Protein AF-A0A8J9S0M6-F1 (afdb_monomer)

Organism: Phaeodactylum tricornutum (NCBI:txid2850)

Foldseek 3Di:
DDLCVLQVDFDPDPVCVPPRPRDDDDDPDDDDDPDDDDDPVVVVVVVVCVVVGDPVSSVD

Mean predicted aligned error: 5.86 Å

Sequence (60 aa):
MRLLTHNALRNNAAAAKGKGFPLRITATEVEVKDSCPFDERRLVFVEGLLSTLDWSALIE

pLDDT: mean 85.53, std 5.44, range [62.84, 91.44]

Radius of gyration: 14.28 Å; Cα contacts (8 Å, |Δi|>4): 30; chains: 1; bounding box: 27×28×37 Å

Secondary structure (DSSP, 8-state):
--GGGGGT-----GGGTTT--SPP---S-------S---HHHHHHHHHHHTT--HHHHH-

Structure (mmCIF, N/CA/C/O backbone):
data_AF-A0A8J9S0M6-F1
#
_entry.id   AF-A0A8J9S0M6-F1
#
loop_
_atom_site.group_PDB
_atom_site.id
_atom_site.type_symbol
_atom_site.label_atom_id
_atom_site.label_alt_id
_atom_site.label_comp_id
_atom_site.label_asym_id
_atom_site.label_entity_id
_atom_site.label_seq_id
_atom_site.pdbx_PDB_ins_code
_atom_site.Cartn_x
_atom_site.Cartn_y
_atom_site.Cartn_z
_atom_site.occupancy
_atom_site.B_iso_or_equiv
_atom_site.auth_seq_id
_atom_site.auth_comp_id
_atom_site.auth_asym_id
_atom_site.auth_atom_id
_atom_site.pdbx_PDB_model_num
ATOM 1 N N . MET A 1 1 ? 10.777 7.476 3.433 1.00 79.31 1 MET A N 1
ATOM 2 C CA . MET A 1 1 ? 10.022 6.199 3.404 1.00 79.31 1 MET A CA 1
ATOM 3 C C . MET A 1 1 ? 9.535 5.981 1.977 1.00 79.31 1 MET A C 1
ATOM 5 O O . MET A 1 1 ? 9.247 6.975 1.325 1.00 79.31 1 MET A O 1
ATOM 9 N N . ARG A 1 2 ? 9.499 4.748 1.450 1.00 85.69 2 ARG A N 1
ATOM 10 C CA . ARG A 1 2 ? 8.899 4.516 0.120 1.00 85.69 2 ARG A CA 1
ATOM 11 C C . ARG A 1 2 ? 7.385 4.575 0.253 1.00 85.69 2 ARG A C 1
ATOM 13 O O . ARG A 1 2 ? 6.878 4.108 1.268 1.00 85.69 2 ARG A O 1
ATOM 20 N N . LEU A 1 3 ? 6.688 5.075 -0.769 1.00 85.31 3 LEU A N 1
ATOM 21 C CA . LEU A 1 3 ? 5.228 5.146 -0.744 1.00 85.31 3 LEU A CA 1
ATOM 22 C C . LEU A 1 3 ? 4.647 3.775 -0.383 1.00 85.31 3 LEU A C 1
ATOM 24 O O . LEU A 1 3 ? 4.000 3.675 0.641 1.00 85.31 3 LEU A O 1
ATOM 28 N N . LEU A 1 4 ? 5.024 2.700 -1.083 1.00 86.88 4 LEU A N 1
ATOM 29 C CA . LEU A 1 4 ? 4.548 1.325 -0.846 1.00 86.88 4 LEU A CA 1
ATOM 30 C C . LEU A 1 4 ? 4.565 0.852 0.622 1.00 86.88 4 LEU A C 1
ATOM 32 O O . LEU A 1 4 ? 3.762 0.011 1.009 1.00 86.88 4 LEU A O 1
ATOM 36 N N . THR A 1 5 ? 5.464 1.384 1.454 1.00 86.69 5 THR A N 1
ATOM 37 C CA . THR A 1 5 ? 5.566 1.006 2.867 1.00 86.69 5 THR A CA 1
ATOM 38 C C . THR A 1 5 ? 4.284 1.317 3.651 1.00 86.69 5 THR A C 1
ATOM 40 O O . THR A 1 5 ? 3.964 0.569 4.572 1.00 86.69 5 THR A O 1
ATOM 43 N N . HIS A 1 6 ? 3.504 2.341 3.277 1.00 86.38 6 HIS A N 1
ATOM 44 C CA . HIS A 1 6 ? 2.232 2.643 3.955 1.00 86.38 6 HIS A CA 1
ATOM 45 C C . HIS A 1 6 ? 1.220 1.496 3.862 1.00 86.38 6 HIS A C 1
ATOM 47 O O . HIS A 1 6 ? 0.458 1.274 4.797 1.00 86.38 6 HIS A O 1
ATOM 53 N N . ASN A 1 7 ? 1.281 0.711 2.784 1.00 88.69 7 ASN A N 1
ATOM 54 C CA . ASN A 1 7 ? 0.382 -0.411 2.539 1.00 88.69 7 ASN A CA 1
ATOM 55 C C . ASN A 1 7 ? 0.674 -1.626 3.448 1.00 88.69 7 ASN A C 1
ATOM 57 O O . ASN A 1 7 ? -0.107 -2.567 3.506 1.00 88.69 7 ASN A O 1
ATOM 61 N N . ALA A 1 8 ? 1.774 -1.592 4.209 1.00 86.56 8 ALA A N 1
ATOM 62 C CA . ALA A 1 8 ? 2.129 -2.621 5.188 1.00 86.56 8 ALA A CA 1
ATOM 63 C C . ALA A 1 8 ? 2.119 -2.117 6.644 1.00 86.56 8 ALA A C 1
ATOM 65 O O . ALA A 1 8 ? 2.127 -2.924 7.576 1.00 86.56 8 ALA A O 1
ATOM 66 N N . LEU A 1 9 ? 2.125 -0.799 6.868 1.00 88.31 9 LEU A N 1
ATOM 67 C CA . LEU A 1 9 ? 2.225 -0.227 8.211 1.00 88.31 9 LEU A CA 1
ATOM 68 C C . LEU A 1 9 ? 0.881 -0.252 8.934 1.00 88.31 9 LEU A C 1
ATOM 70 O O . LEU A 1 9 ? -0.135 0.163 8.388 1.00 88.31 9 LEU A O 1
ATOM 74 N N . ARG A 1 10 ? 0.888 -0.689 10.198 1.00 88.25 10 ARG A N 1
ATOM 75 C CA . ARG A 1 10 ? -0.309 -0.783 11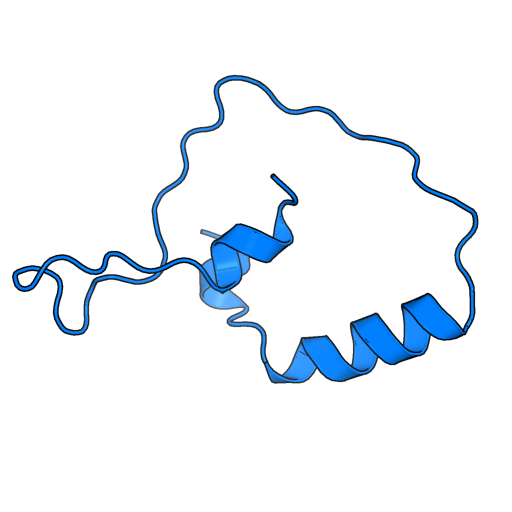.042 1.00 88.25 10 ARG A CA 1
ATOM 76 C C . ARG A 1 10 ? -0.076 -0.159 12.412 1.00 88.25 10 ARG A C 1
ATOM 78 O O . ARG A 1 10 ? 1.037 -0.183 12.936 1.00 88.25 10 ARG A O 1
ATOM 85 N N . ASN A 1 11 ? -1.135 0.379 13.010 1.00 88.81 11 ASN A N 1
ATOM 86 C CA . ASN A 1 11 ? -1.127 0.819 14.398 1.00 88.81 11 ASN A CA 1
ATOM 87 C C . ASN A 1 11 ? -1.107 -0.407 15.325 1.00 88.81 11 ASN A C 1
ATOM 89 O O . ASN A 1 11 ? -2.063 -1.182 15.358 1.00 88.81 11 ASN A O 1
ATOM 93 N N . ASN A 1 12 ? -0.026 -0.550 16.092 1.00 87.19 12 ASN A N 1
ATOM 94 C CA . ASN A 1 12 ? 0.194 -1.676 17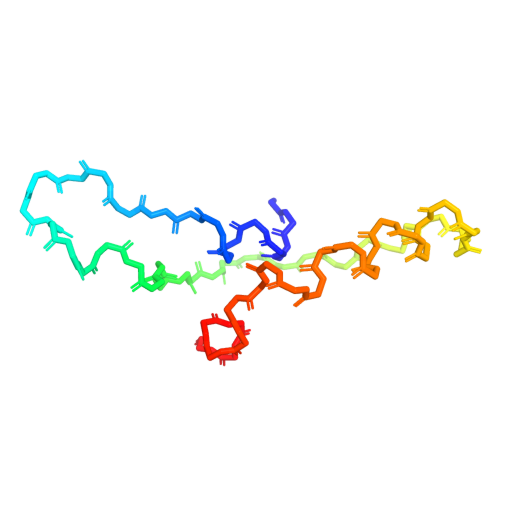.003 1.00 87.19 12 ASN A CA 1
ATOM 95 C C . ASN A 1 12 ? -0.375 -1.450 18.416 1.00 87.19 12 ASN A C 1
ATOM 97 O O . ASN A 1 12 ? -0.216 -2.307 19.285 1.00 87.19 12 ASN A O 1
ATOM 101 N N . ALA A 1 13 ? -1.023 -0.312 18.680 1.00 90.25 13 ALA A N 1
ATOM 102 C CA . ALA A 1 13 ? -1.657 -0.061 19.967 1.00 90.25 13 ALA A CA 1
ATOM 103 C C . ALA A 1 13 ? -2.802 -1.054 20.219 1.00 90.25 13 ALA A C 1
ATOM 105 O O . ALA A 1 13 ? -3.623 -1.313 19.338 1.00 90.25 13 ALA A O 1
ATOM 106 N N . ALA A 1 14 ? -2.919 -1.552 21.454 1.00 82.69 14 ALA A N 1
ATOM 107 C CA . ALA A 1 14 ? -3.964 -2.506 21.833 1.00 82.69 14 ALA A CA 1
ATOM 108 C C . ALA A 1 14 ? -5.389 -1.982 21.551 1.00 82.69 14 ALA A C 1
ATOM 110 O O . ALA A 1 14 ? -6.270 -2.748 21.164 1.00 82.69 14 ALA A O 1
ATOM 111 N N . ALA A 1 15 ? -5.599 -0.667 21.675 1.00 84.38 15 ALA A N 1
ATOM 112 C CA . ALA A 1 15 ? -6.872 -0.004 21.387 1.00 84.38 15 ALA A CA 1
ATOM 113 C C . ALA A 1 15 ? -7.251 -0.001 19.889 1.00 84.38 15 ALA A C 1
ATOM 115 O O . ALA A 1 15 ? -8.416 0.192 19.554 1.00 84.38 15 ALA A O 1
ATOM 116 N N . ALA A 1 16 ? -6.293 -0.235 18.985 1.00 82.31 16 ALA A N 1
ATOM 117 C CA . ALA A 1 16 ? -6.491 -0.222 17.535 1.00 82.31 16 ALA A CA 1
ATOM 118 C C . ALA A 1 16 ? -6.758 -1.621 16.939 1.00 82.31 16 ALA A C 1
ATOM 120 O O . ALA A 1 16 ? -6.697 -1.798 15.719 1.00 82.31 16 ALA A O 1
ATOM 121 N N . LYS A 1 17 ? -7.060 -2.631 17.770 1.00 81.06 17 LYS A N 1
ATOM 122 C CA . LYS A 1 17 ? -7.293 -4.016 17.326 1.00 81.06 17 LYS A CA 1
ATOM 123 C C . LYS A 1 17 ? -8.366 -4.076 16.225 1.00 81.06 17 LYS A C 1
ATOM 125 O O . LYS A 1 17 ? -9.521 -3.730 16.452 1.00 81.06 17 LYS A O 1
ATOM 130 N N . GLY A 1 18 ? -7.969 -4.510 15.026 1.00 79.75 18 GLY A N 1
ATOM 131 C CA . GLY A 1 18 ? -8.844 -4.628 13.849 1.00 79.75 18 GLY A CA 1
ATOM 132 C C . GLY A 1 18 ? -9.128 -3.325 13.086 1.00 79.75 18 GLY A C 1
ATOM 133 O O . GLY A 1 18 ? -9.785 -3.380 12.056 1.00 79.75 18 GLY A O 1
ATOM 134 N N . LYS A 1 19 ? -8.632 -2.171 13.557 1.00 84.31 19 LYS A N 1
ATOM 135 C CA . LYS A 1 19 ? -8.809 -0.847 12.919 1.00 84.31 19 LYS A CA 1
ATOM 136 C C . LYS A 1 19 ? -7.494 -0.088 12.715 1.00 84.31 19 LYS A C 1
ATOM 138 O O . LYS A 1 19 ? -7.496 1.098 12.415 1.00 84.31 19 LYS A O 1
ATOM 143 N N 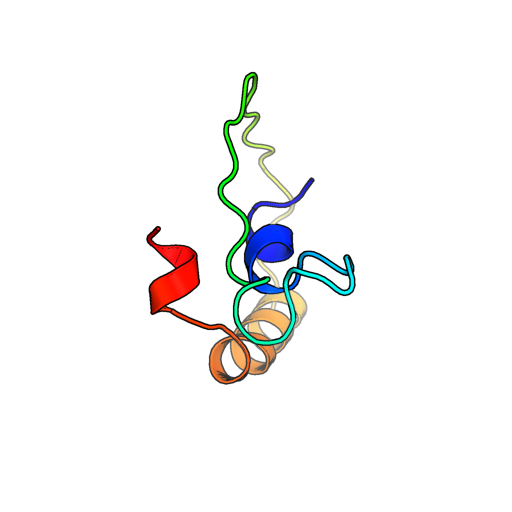. GLY A 1 20 ? -6.359 -0.750 12.925 1.00 85.06 20 GLY A N 1
ATOM 144 C CA . GLY A 1 20 ? -5.036 -0.135 12.835 1.00 85.06 20 GLY A CA 1
ATOM 145 C C . GLY A 1 20 ? -4.499 0.031 11.412 1.00 85.06 20 GLY A C 1
ATOM 146 O O . GLY A 1 20 ? -3.331 0.375 11.275 1.00 85.06 20 GLY A O 1
ATOM 147 N N . PHE A 1 21 ? -5.291 -0.258 10.379 1.00 88.69 21 PHE A N 1
ATOM 148 C CA . PHE A 1 21 ? -4.885 -0.214 8.976 1.00 88.69 21 PHE A CA 1
ATOM 149 C C . PHE A 1 21 ? -6.037 0.302 8.093 1.00 88.69 21 PHE A C 1
ATOM 151 O O . PHE A 1 21 ? -7.167 -0.130 8.336 1.00 88.69 21 PHE A O 1
ATOM 158 N N . PRO A 1 22 ? -5.763 1.140 7.074 1.00 89.62 22 PRO A N 1
ATOM 159 C CA . PRO A 1 22 ? -4.479 1.797 6.806 1.00 89.62 22 PRO A CA 1
ATOM 160 C C . PRO A 1 22 ? -4.151 2.908 7.811 1.00 89.62 22 PRO A C 1
ATOM 162 O O . PRO A 1 22 ? -5.007 3.394 8.552 1.00 89.62 22 PRO A O 1
ATOM 165 N N . LEU A 1 23 ? -2.875 3.295 7.871 1.00 87.19 23 LEU A N 1
ATOM 166 C CA . LEU A 1 23 ? -2.472 4.505 8.585 1.00 87.19 23 LEU A CA 1
ATOM 167 C C . LEU A 1 23 ? -2.722 5.721 7.696 1.00 87.19 23 LEU A C 1
ATOM 169 O O . LEU A 1 23 ? -2.254 5.760 6.564 1.00 87.19 23 LEU A O 1
ATOM 173 N N . ARG A 1 24 ? -3.377 6.748 8.242 1.00 86.56 24 ARG A N 1
ATOM 174 C CA . ARG A 1 24 ? -3.475 8.049 7.573 1.00 86.56 24 ARG A CA 1
ATOM 175 C C . ARG A 1 24 ? -2.141 8.770 7.666 1.00 86.56 24 ARG A C 1
ATOM 177 O O . ARG A 1 24 ? -1.670 9.062 8.767 1.00 86.56 24 ARG A O 1
ATOM 184 N N . ILE A 1 25 ? -1.538 9.039 6.515 1.00 83.50 25 ILE A N 1
ATOM 185 C CA . ILE A 1 25 ? -0.238 9.698 6.420 1.00 83.50 25 ILE A CA 1
ATOM 186 C C . ILE A 1 25 ? -0.440 11.122 5.922 1.00 83.50 25 ILE A C 1
ATOM 188 O O . ILE A 1 25 ? -0.964 11.344 4.838 1.00 83.50 25 ILE A O 1
ATOM 192 N N . THR A 1 26 ? 0.057 12.086 6.692 1.00 86.94 26 THR A N 1
ATOM 193 C CA . THR A 1 26 ? 0.242 13.461 6.226 1.00 86.94 26 THR A CA 1
ATOM 194 C C . THR A 1 26 ? 1.725 13.659 5.948 1.00 86.94 26 THR A C 1
ATOM 196 O O . THR A 1 26 ? 2.530 13.702 6.879 1.00 86.94 26 THR A O 1
ATOM 199 N N . ALA A 1 27 ? 2.104 13.739 4.673 1.00 86.38 27 ALA A N 1
ATOM 200 C CA . ALA A 1 27 ? 3.482 14.018 4.285 1.00 86.38 27 ALA A CA 1
ATOM 201 C C . ALA A 1 27 ? 3.727 15.532 4.295 1.00 86.38 27 ALA A C 1
ATOM 203 O O . ALA A 1 27 ? 3.062 16.276 3.580 1.00 86.38 27 ALA A O 1
ATOM 204 N N . THR A 1 28 ? 4.687 15.991 5.097 1.00 91.44 28 THR A N 1
ATOM 205 C CA . THR A 1 28 ? 5.134 17.395 5.090 1.00 91.44 28 THR A CA 1
ATOM 206 C C . THR A 1 28 ? 6.089 17.691 3.937 1.00 91.44 28 THR A C 1
ATOM 208 O O . THR A 1 28 ? 6.208 18.835 3.519 1.00 91.44 28 THR A O 1
ATOM 211 N N . GLU A 1 29 ? 6.764 16.660 3.426 1.00 91.19 29 GLU A N 1
ATOM 212 C CA . GLU A 1 29 ? 7.719 16.739 2.327 1.00 91.19 29 GLU A CA 1
ATOM 213 C C . GLU A 1 29 ? 7.649 15.451 1.496 1.00 91.19 29 GLU A C 1
ATOM 215 O O . GLU A 1 29 ? 7.535 14.349 2.044 1.00 91.19 29 GLU A O 1
ATOM 220 N N . VAL A 1 30 ? 7.700 15.592 0.171 1.00 88.00 30 VAL A N 1
ATOM 221 C CA . VAL A 1 30 ? 7.685 14.479 -0.783 1.00 88.00 30 VAL A CA 1
ATOM 222 C C . VAL A 1 30 ? 8.789 14.705 -1.805 1.00 88.00 30 VAL A C 1
ATOM 224 O O . VAL A 1 30 ? 8.857 15.756 -2.433 1.00 88.00 30 VAL A O 1
ATOM 227 N N . GLU A 1 31 ? 9.629 13.691 -1.992 1.00 91.06 31 GLU A N 1
ATOM 228 C CA . GLU A 1 31 ? 10.711 13.697 -2.972 1.00 91.06 31 GLU A CA 1
ATOM 229 C C . GLU A 1 31 ? 10.520 12.528 -3.942 1.00 91.06 31 GLU A C 1
ATOM 231 O O . GLU A 1 31 ? 10.363 11.374 -3.526 1.00 91.06 31 GLU A O 1
ATOM 236 N N . VAL A 1 32 ? 10.566 12.818 -5.242 1.00 88.31 3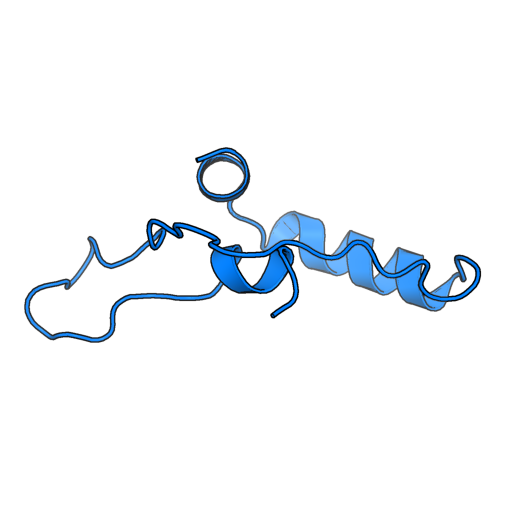2 VAL A N 1
ATOM 237 C CA . VAL A 1 32 ? 10.613 11.794 -6.286 1.00 88.31 32 VAL A CA 1
ATOM 238 C C . VAL A 1 32 ? 12.073 11.581 -6.658 1.00 88.31 32 VAL A C 1
ATOM 240 O O . VAL A 1 32 ? 12.708 12.448 -7.247 1.00 88.31 32 VAL A O 1
ATOM 243 N N . LYS A 1 33 ? 12.611 10.416 -6.291 1.00 86.56 33 LYS A N 1
ATOM 244 C CA . LYS A 1 33 ? 13.950 9.997 -6.709 1.00 86.56 33 LYS A CA 1
ATOM 245 C C . LYS A 1 33 ? 13.827 9.170 -7.975 1.00 86.56 33 LYS A C 1
ATOM 247 O O . LYS A 1 33 ? 13.317 8.048 -7.908 1.00 86.56 33 LYS A O 1
ATOM 252 N N . ASP A 1 34 ? 14.341 9.690 -9.085 1.00 77.69 34 ASP A N 1
ATOM 253 C CA . ASP A 1 34 ? 14.551 8.899 -10.296 1.00 77.69 34 ASP A CA 1
ATOM 254 C C . ASP A 1 34 ? 15.523 7.768 -9.962 1.00 77.69 34 ASP A C 1
ATOM 256 O O . ASP A 1 34 ? 16.730 7.946 -9.800 1.00 77.69 34 ASP A O 1
ATOM 260 N N . SER A 1 35 ? 14.964 6.585 -9.740 1.00 70.56 35 SER A N 1
ATOM 261 C CA . SER A 1 35 ? 15.726 5.426 -9.302 1.00 70.56 35 SER A CA 1
ATOM 262 C C . SER A 1 35 ? 15.889 4.471 -10.467 1.00 70.56 35 SER A C 1
ATOM 264 O O . SER A 1 35 ? 14.871 3.983 -10.939 1.00 70.56 35 SER A O 1
ATOM 266 N N . CYS A 1 36 ? 17.152 4.216 -10.842 1.00 62.84 36 CYS A N 1
ATOM 267 C CA . CYS A 1 36 ? 17.723 3.178 -11.723 1.00 62.84 36 CYS A CA 1
ATOM 268 C C . CYS A 1 36 ? 16.855 2.636 -12.883 1.00 62.84 36 CYS A C 1
ATOM 270 O O . CYS A 1 36 ? 15.682 2.329 -12.696 1.00 62.84 36 CYS A O 1
ATOM 272 N N . PRO A 1 37 ? 17.440 2.389 -14.069 1.00 73.94 37 PRO A N 1
ATOM 273 C CA . PRO A 1 37 ? 16.701 1.829 -15.199 1.00 73.94 37 PRO A CA 1
ATOM 274 C C . PRO A 1 37 ? 15.896 0.584 -14.793 1.00 73.94 37 PRO A C 1
ATOM 276 O O . PRO A 1 37 ? 16.347 -0.241 -13.997 1.00 73.94 37 PRO A O 1
ATOM 279 N N . PHE A 1 38 ? 14.662 0.511 -15.288 1.00 74.56 38 PHE A N 1
ATOM 280 C CA . PHE A 1 38 ? 13.761 -0.612 -15.062 1.00 74.56 38 PHE A CA 1
ATOM 281 C C . PHE A 1 38 ? 14.408 -1.896 -15.602 1.00 74.56 38 PHE A C 1
ATOM 283 O O . PHE A 1 38 ? 14.826 -1.925 -16.757 1.00 74.56 38 PHE A O 1
ATOM 290 N N . ASP A 1 39 ? 14.517 -2.930 -14.766 1.00 86.00 39 ASP A N 1
ATOM 291 C CA . ASP A 1 39 ? 15.105 -4.223 -15.123 1.00 86.00 39 ASP A CA 1
ATOM 292 C C . ASP A 1 39 ? 14.134 -5.382 -14.838 1.00 86.00 39 ASP A C 1
ATOM 294 O O . ASP A 1 39 ? 13.130 -5.233 -14.135 1.00 86.00 39 ASP A O 1
ATOM 298 N N . GLU A 1 40 ? 14.429 -6.562 -15.390 1.00 89.44 40 GLU A N 1
ATOM 299 C CA . GLU A 1 40 ? 13.587 -7.760 -15.239 1.00 89.44 40 GLU A CA 1
ATOM 300 C C . GLU A 1 40 ? 13.403 -8.176 -13.772 1.00 89.44 40 GLU A C 1
ATOM 302 O O . GLU A 1 40 ? 12.351 -8.683 -13.386 1.00 89.44 40 GLU A O 1
ATOM 307 N N . ARG A 1 41 ? 14.397 -7.918 -12.913 1.00 85.88 41 ARG A N 1
ATOM 308 C CA . ARG A 1 41 ? 14.313 -8.241 -11.481 1.00 85.88 41 ARG A CA 1
ATOM 309 C C . ARG A 1 41 ? 13.264 -7.388 -10.778 1.00 85.88 41 ARG A C 1
ATOM 311 O O . ARG A 1 41 ? 12.528 -7.899 -9.931 1.00 85.88 41 ARG A O 1
ATOM 318 N N . ARG A 1 42 ? 13.179 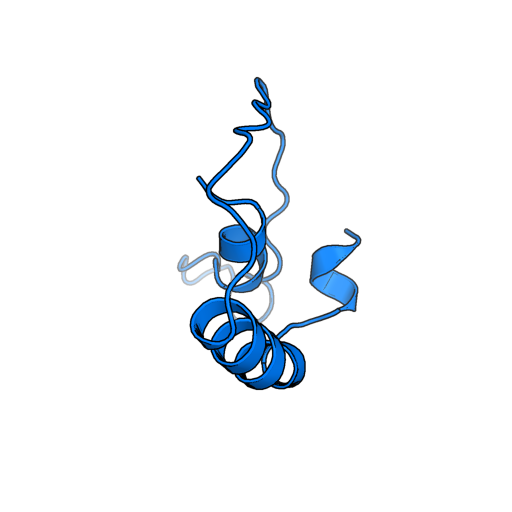-6.101 -11.123 1.00 83.75 42 ARG A N 1
ATOM 319 C CA . ARG A 1 42 ? 12.128 -5.208 -10.626 1.00 83.75 42 ARG A CA 1
ATOM 320 C C . ARG A 1 42 ? 10.751 -5.625 -11.120 1.00 83.75 42 ARG A C 1
ATOM 322 O O . ARG A 1 42 ? 9.820 -5.560 -10.323 1.00 83.75 42 ARG A O 1
ATOM 329 N N . LEU A 1 43 ? 10.626 -6.073 -12.370 1.00 88.44 43 LEU A N 1
ATOM 330 C CA . LEU A 1 43 ? 9.354 -6.564 -12.901 1.00 88.44 43 LEU A CA 1
ATOM 331 C C . LEU A 1 43 ? 8.832 -7.747 -12.071 1.00 88.44 43 LEU A C 1
ATOM 333 O O . LEU A 1 43 ? 7.738 -7.656 -11.521 1.00 88.44 43 LEU A O 1
ATOM 337 N N . VAL A 1 44 ? 9.654 -8.783 -11.870 1.00 91.44 44 VAL A N 1
ATOM 338 C CA . VAL A 1 44 ? 9.280 -9.966 -11.067 1.00 91.44 44 VAL A CA 1
ATOM 339 C C . VAL A 1 44 ? 8.922 -9.585 -9.627 1.00 91.44 44 VAL A C 1
ATOM 341 O O . VAL A 1 44 ? 7.963 -10.102 -9.053 1.00 91.44 44 VAL A O 1
ATOM 344 N N . PHE A 1 45 ? 9.671 -8.654 -9.028 1.00 86.81 45 PHE A N 1
ATOM 345 C CA . PHE A 1 45 ? 9.372 -8.153 -7.686 1.00 86.81 45 PHE A CA 1
ATOM 346 C C . PHE A 1 45 ? 8.012 -7.445 -7.617 1.00 86.81 45 PHE A C 1
ATOM 348 O O . PHE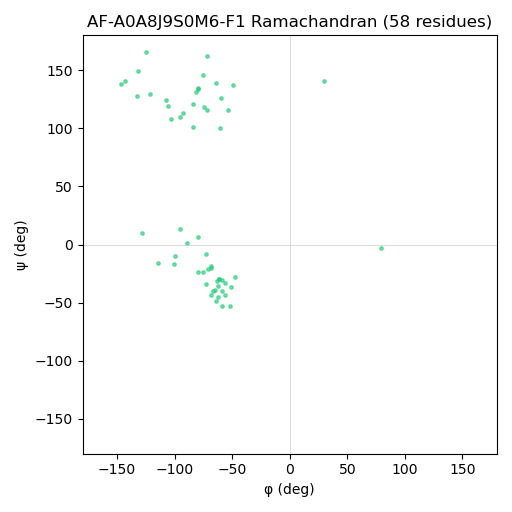 A 1 45 ? 7.245 -7.689 -6.685 1.00 86.81 45 PHE A O 1
ATOM 355 N N . VAL A 1 46 ? 7.710 -6.575 -8.587 1.00 87.75 46 VAL A N 1
ATOM 356 C CA . VAL A 1 46 ? 6.429 -5.861 -8.647 1.00 87.75 46 VAL A CA 1
ATOM 357 C C . VAL A 1 46 ? 5.287 -6.849 -8.847 1.00 87.75 46 VAL A C 1
ATOM 359 O O . VAL A 1 46 ? 4.339 -6.806 -8.069 1.00 87.75 46 VAL A O 1
ATOM 362 N N . GLU A 1 47 ? 5.396 -7.770 -9.806 1.00 90.81 47 GLU A N 1
ATOM 363 C CA . GLU A 1 47 ? 4.374 -8.789 -10.082 1.00 90.81 47 GLU A CA 1
ATOM 364 C C . GLU A 1 47 ? 4.050 -9.639 -8.849 1.00 90.81 47 GLU A C 1
ATOM 366 O O . GLU A 1 47 ? 2.876 -9.841 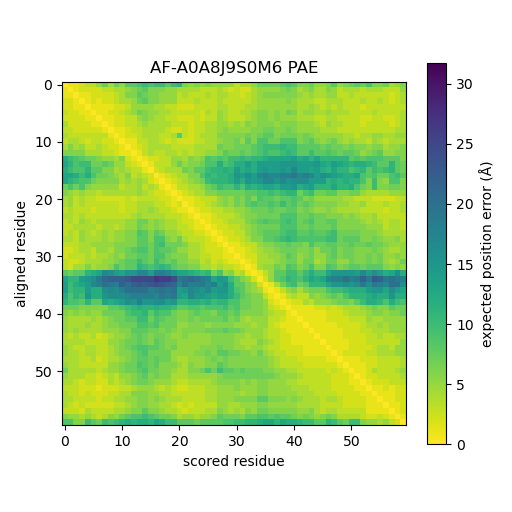-8.530 1.00 90.81 47 GLU A O 1
ATOM 371 N N . GLY A 1 48 ? 5.071 -10.068 -8.099 1.00 90.25 48 GLY A N 1
ATOM 372 C CA . GLY A 1 48 ? 4.873 -10.806 -6.849 1.00 90.25 48 GLY A CA 1
ATOM 373 C C . GLY A 1 48 ? 4.139 -9.990 -5.778 1.00 90.25 48 GLY A C 1
ATOM 374 O O . GLY A 1 48 ? 3.309 -10.526 -5.042 1.00 90.25 48 GLY A O 1
ATOM 375 N N . LEU A 1 49 ? 4.395 -8.681 -5.718 1.00 88.56 49 LEU A N 1
ATOM 376 C CA . LEU A 1 49 ? 3.773 -7.775 -4.752 1.00 88.56 49 LEU A CA 1
ATOM 377 C C . LEU A 1 49 ? 2.306 -7.476 -5.050 1.00 88.56 49 LEU A C 1
ATOM 379 O O . LEU A 1 49 ? 1.544 -7.340 -4.095 1.00 88.56 49 LEU A O 1
ATOM 383 N N . LEU A 1 50 ? 1.893 -7.401 -6.320 1.00 88.12 50 LEU A N 1
ATOM 384 C CA . LEU A 1 50 ? 0.532 -6.988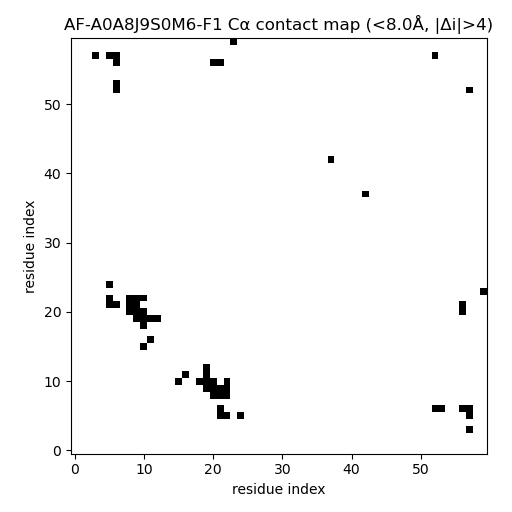 -6.712 1.00 88.12 50 LEU A CA 1
ATOM 385 C C . LEU A 1 50 ? -0.575 -7.762 -5.983 1.00 88.12 50 LEU A C 1
ATOM 387 O O . LEU A 1 50 ? -1.599 -7.185 -5.629 1.00 88.12 50 LEU A O 1
ATOM 391 N N . SER A 1 51 ? -0.356 -9.054 -5.732 1.00 87.25 51 SER A N 1
ATOM 392 C CA . SER A 1 51 ? -1.311 -9.926 -5.033 1.00 87.25 51 SER A CA 1
ATOM 393 C C . SER A 1 51 ? -1.451 -9.639 -3.532 1.00 87.25 51 SER A C 1
ATOM 395 O O . SER A 1 51 ? -2.445 -10.017 -2.918 1.00 87.25 51 SER A O 1
ATOM 397 N N . THR A 1 52 ? -0.455 -8.984 -2.937 1.00 88.25 52 THR A N 1
ATOM 398 C CA . THR A 1 52 ? -0.380 -8.710 -1.494 1.00 88.25 52 THR A CA 1
ATOM 399 C C . THR A 1 52 ? -0.813 -7.294 -1.128 1.00 88.25 52 THR A C 1
ATOM 401 O O . THR A 1 52 ? -0.966 -6.994 0.055 1.00 88.25 52 THR A O 1
ATOM 404 N N . LEU A 1 53 ? -0.995 -6.430 -2.129 1.00 89.75 53 LEU A N 1
ATOM 405 C CA . LEU A 1 53 ? -1.376 -5.041 -1.925 1.00 89.75 53 LEU A CA 1
ATOM 406 C C . LEU A 1 53 ? -2.871 -4.914 -1.658 1.00 89.75 53 LEU A C 1
ATOM 408 O O . LEU A 1 53 ? -3.707 -5.463 -2.378 1.00 89.75 53 LEU A O 1
ATOM 412 N N . ASP A 1 54 ? -3.198 -4.115 -0.650 1.00 89.94 54 ASP A N 1
ATOM 413 C CA . ASP A 1 54 ? -4.548 -3.613 -0.456 1.00 89.94 54 ASP A CA 1
ATOM 414 C C . ASP A 1 54 ? -4.727 -2.368 -1.334 1.00 89.94 54 ASP A C 1
ATOM 416 O O . ASP A 1 54 ? -4.237 -1.279 -1.021 1.00 89.94 54 ASP A O 1
ATOM 420 N N . TRP A 1 55 ? -5.394 -2.551 -2.474 1.00 89.06 55 TRP A N 1
ATOM 421 C CA . TRP A 1 55 ? -5.627 -1.493 -3.458 1.00 89.06 55 TRP A CA 1
ATOM 422 C C . TRP A 1 55 ? -6.480 -0.349 -2.920 1.00 89.06 55 TRP A C 1
ATOM 424 O O . TRP A 1 55 ? -6.275 0.793 -3.323 1.00 89.06 55 TRP A O 1
ATOM 434 N N . SER A 1 56 ? -7.411 -0.632 -2.007 1.00 88.62 56 SER A N 1
ATOM 435 C CA . SER A 1 56 ? -8.241 0.401 -1.388 1.00 88.62 56 SER A CA 1
ATOM 436 C C . SER A 1 56 ? -7.398 1.285 -0.476 1.00 88.62 56 SER A C 1
ATOM 438 O O . SER A 1 56 ? -7.479 2.506 -0.570 1.00 88.62 56 SER A O 1
ATOM 440 N N . ALA A 1 57 ? -6.518 0.677 0.321 1.00 87.19 57 ALA A N 1
ATOM 441 C CA . ALA A 1 57 ? -5.579 1.398 1.177 1.00 87.19 57 ALA A CA 1
ATOM 442 C C . ALA A 1 57 ? -4.492 2.169 0.409 1.00 87.19 57 ALA A C 1
ATOM 444 O O . ALA A 1 57 ? -3.874 3.056 0.983 1.00 87.19 57 ALA A O 1
ATOM 445 N N . LEU A 1 58 ? -4.218 1.818 -0.854 1.00 85.31 58 LEU A N 1
ATOM 446 C CA . LEU A 1 58 ? -3.225 2.510 -1.685 1.00 85.31 58 LEU A CA 1
ATOM 447 C C . LEU A 1 58 ? -3.722 3.872 -2.203 1.00 85.31 58 LEU A C 1
ATOM 449 O O . LEU A 1 58 ? -2.914 4.714 -2.590 1.00 85.31 58 LEU A O 1
ATOM 453 N N . ILE A 1 59 ? -5.044 4.039 -2.286 1.00 83.88 59 ILE A N 1
ATOM 454 C CA . ILE A 1 59 ? -5.708 5.212 -2.874 1.00 83.88 59 ILE A CA 1
ATOM 455 C C . ILE A 1 59 ? -6.202 6.183 -1.779 1.00 83.88 59 ILE A C 1
ATOM 457 O O . ILE A 1 59 ? -6.494 7.336 -2.09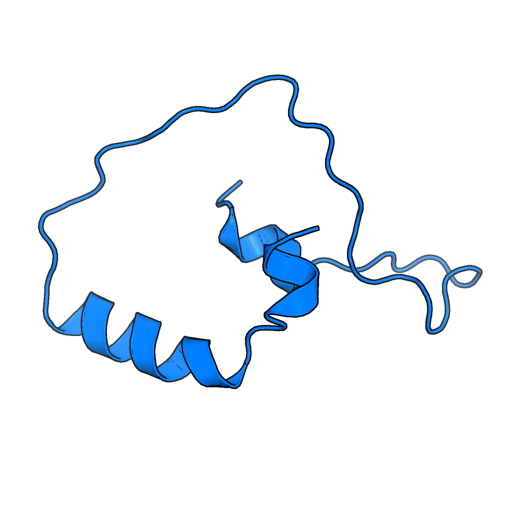2 1.00 83.88 59 ILE A O 1
ATOM 461 N N . GLU A 1 60 ? -6.297 5.730 -0.521 1.00 72.12 60 GLU A N 1
ATOM 462 C CA . GLU A 1 60 ? -6.678 6.545 0.652 1.00 72.12 60 GLU A CA 1
ATOM 463 C C . GLU A 1 60 ? -5.555 7.492 1.109 1.00 72.12 60 GLU A C 1
ATOM 465 O O . GLU A 1 60 ? -5.886 8.658 1.431 1.00 72.12 60 GLU A O 1
#

Solvent-accessible surface area (backbone atoms only — not comparable to full-atom values): 4160 Å² total; per-residue (Å²): 132,63,75,74,54,53,67,73,44,61,52,83,53,82,92,30,73,98,63,21,60,66,60,89,79,83,78,93,74,87,82,87,74,92,68,73,84,91,47,73,69,57,50,56,53,49,61,65,44,61,82,75,57,51,68,69,59,70,74,108